Protein AF-A0AA97EHY2-F1 (afdb_monomer_lite)

Structure (mmCIF, N/CA/C/O backbone):
data_AF-A0AA97EHY2-F1
#
_entry.id   AF-A0AA97EHY2-F1
#
loop_
_atom_site.group_PDB
_atom_site.id
_atom_site.type_symbol
_atom_site.label_atom_id
_atom_site.label_alt_id
_atom_site.label_comp_id
_atom_site.label_asym_id
_atom_site.label_entity_id
_atom_site.label_seq_id
_atom_site.pdbx_PDB_ins_code
_atom_site.Cartn_x
_atom_site.Cartn_y
_atom_site.Cartn_z
_atom_site.occupancy
_atom_site.B_iso_or_equiv
_atom_site.auth_seq_id
_atom_site.auth_comp_id
_atom_site.auth_asym_id
_atom_site.auth_atom_id
_atom_site.pdbx_PDB_model_num
ATOM 1 N N . MET A 1 1 ? 15.302 13.147 22.446 1.00 35.50 1 MET A N 1
ATOM 2 C CA . MET A 1 1 ? 15.377 12.570 21.085 1.00 35.50 1 MET A CA 1
ATOM 3 C C . MET A 1 1 ? 14.065 12.876 20.386 1.00 35.50 1 MET A C 1
ATOM 5 O O . MET A 1 1 ? 13.046 12.654 21.030 1.00 35.50 1 MET A O 1
ATOM 9 N N . PRO A 1 2 ? 14.037 13.450 19.171 1.00 37.91 2 PRO A N 1
ATOM 10 C CA . PRO A 1 2 ? 12.770 13.765 18.530 1.00 37.91 2 PRO A CA 1
ATOM 11 C C . PRO A 1 2 ? 12.168 12.472 17.968 1.00 37.91 2 PRO A C 1
ATOM 13 O O . PRO A 1 2 ? 12.731 11.845 17.077 1.00 37.91 2 PRO A O 1
ATOM 16 N N . THR A 1 3 ? 11.039 12.054 18.530 1.00 43.16 3 THR A N 1
ATOM 17 C CA . THR A 1 3 ? 10.164 11.016 17.983 1.00 43.16 3 THR A CA 1
ATOM 18 C C . THR A 1 3 ? 9.511 11.575 16.722 1.00 43.16 3 THR A C 1
ATOM 20 O O . THR 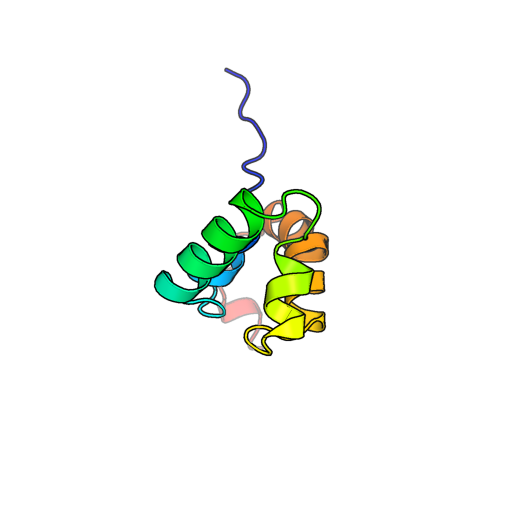A 1 3 ? 8.590 12.388 16.811 1.00 43.16 3 THR A O 1
ATOM 23 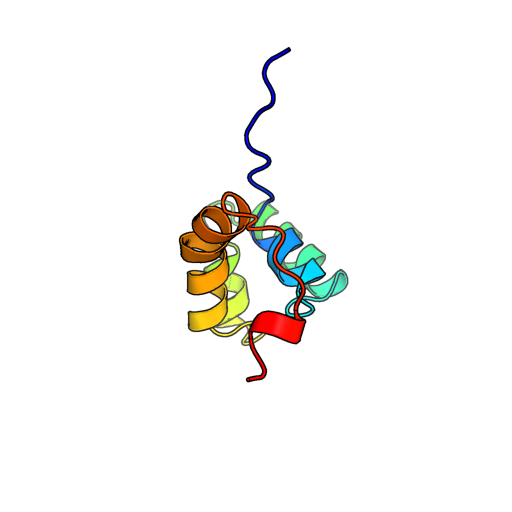N N . GLN A 1 4 ? 10.024 11.211 15.547 1.00 44.31 4 GLN A N 1
ATOM 24 C CA . GLN A 1 4 ? 9.342 11.501 14.287 1.00 44.31 4 GLN A CA 1
ATOM 25 C C . GLN A 1 4 ? 7.963 10.821 14.322 1.00 44.31 4 GLN A C 1
ATOM 27 O O . GLN A 1 4 ? 7.873 9.681 14.784 1.00 44.31 4 GLN A O 1
ATOM 32 N N . PRO A 1 5 ? 6.877 11.484 13.887 1.00 45.06 5 PRO A N 1
ATOM 33 C CA . PRO A 1 5 ? 5.612 10.794 13.694 1.00 45.06 5 PRO A CA 1
ATOM 34 C C . PRO A 1 5 ? 5.879 9.681 12.683 1.00 45.06 5 PRO A C 1
ATOM 36 O O . PRO A 1 5 ? 6.359 9.954 11.587 1.00 45.06 5 PRO A O 1
ATOM 39 N N . GLU A 1 6 ? 5.652 8.431 13.074 1.00 52.81 6 GLU A N 1
ATOM 40 C CA . GLU A 1 6 ? 5.895 7.248 12.247 1.00 52.81 6 GLU A CA 1
ATOM 41 C C . GLU A 1 6 ? 4.910 7.230 11.064 1.00 52.81 6 GLU A C 1
ATOM 43 O O . GLU A 1 6 ? 3.955 6.450 11.032 1.00 52.81 6 GLU A O 1
ATOM 48 N N . THR A 1 7 ? 5.096 8.124 10.091 1.00 61.44 7 THR A N 1
ATOM 49 C CA . THR A 1 7 ? 4.386 8.123 8.815 1.00 61.44 7 THR A CA 1
ATOM 50 C C . THR A 1 7 ? 4.877 6.916 8.038 1.00 61.44 7 THR A C 1
ATOM 52 O O . THR A 1 7 ? 5.833 6.986 7.265 1.00 61.44 7 THR A O 1
ATOM 55 N N . ARG A 1 8 ? 4.268 5.763 8.318 1.00 76.06 8 ARG A N 1
ATOM 56 C CA . ARG A 1 8 ? 4.555 4.529 7.595 1.00 76.06 8 ARG A CA 1
ATOM 57 C C . ARG A 1 8 ? 4.182 4.713 6.124 1.00 76.06 8 ARG A C 1
ATOM 59 O O . ARG A 1 8 ? 3.138 5.304 5.841 1.00 76.06 8 ARG A O 1
ATOM 66 N N . PRO A 1 9 ? 4.994 4.194 5.193 1.00 86.44 9 PRO A N 1
ATOM 67 C CA . PRO A 1 9 ? 4.687 4.275 3.774 1.00 86.44 9 PRO A CA 1
ATOM 68 C C . PRO A 1 9 ? 3.384 3.530 3.459 1.00 86.44 9 PRO A C 1
ATOM 70 O O . PRO A 1 9 ? 3.098 2.477 4.036 1.00 86.44 9 PRO A O 1
ATOM 73 N N . LEU A 1 10 ? 2.613 4.067 2.508 1.00 89.12 10 LEU A N 1
ATOM 74 C CA . LEU A 1 10 ? 1.294 3.556 2.120 1.00 89.12 10 LEU A CA 1
ATOM 75 C C . LEU A 1 10 ? 1.313 2.057 1.781 1.00 89.12 10 LEU A C 1
ATOM 77 O O . LEU A 1 10 ? 0.442 1.317 2.229 1.00 89.12 10 LEU A O 1
ATOM 81 N N . GLY A 1 11 ? 2.334 1.593 1.053 1.00 91.81 11 GLY A N 1
ATOM 82 C CA . GLY A 1 11 ? 2.467 0.182 0.682 1.00 91.81 11 GLY A CA 1
ATOM 83 C C . GLY A 1 11 ? 2.515 -0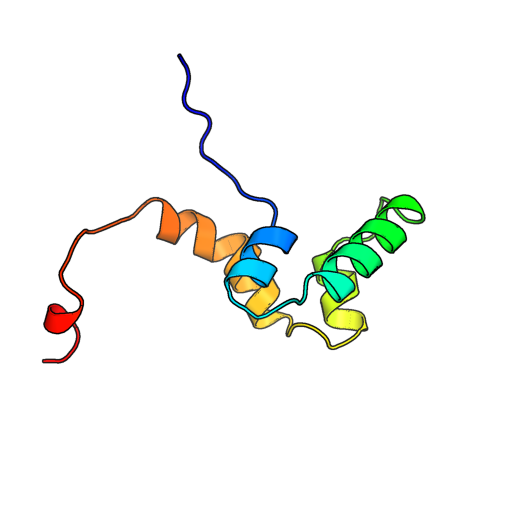.764 1.887 1.00 91.81 11 GLY A C 1
ATOM 84 O O . GLY A 1 11 ? 1.857 -1.802 1.885 1.00 91.81 11 GLY A O 1
ATOM 85 N N . GLU A 1 12 ? 3.213 -0.381 2.959 1.00 91.12 12 GLU A N 1
ATOM 86 C CA . GLU A 1 12 ? 3.311 -1.203 4.172 1.00 91.12 12 GLU A CA 1
ATOM 87 C C . GLU A 1 12 ? 2.021 -1.161 5.001 1.00 91.12 12 GLU A C 1
ATOM 89 O O . GLU A 1 12 ? 1.642 -2.163 5.612 1.00 91.12 12 GLU A O 1
ATOM 94 N N . LEU A 1 13 ? 1.311 -0.026 5.002 1.00 91.44 13 LEU A N 1
ATOM 95 C CA . LEU A 1 13 ? -0.013 0.080 5.622 1.00 91.44 13 LEU A CA 1
ATOM 96 C C . LEU A 1 13 ? -1.016 -0.856 4.941 1.00 91.44 13 LEU A C 1
ATOM 98 O O . LEU A 1 13 ? -1.668 -1.650 5.619 1.00 91.44 13 LEU A O 1
ATOM 102 N N . LEU A 1 14 ? -1.082 -0.815 3.609 1.00 93.06 14 LEU A N 1
ATOM 103 C CA . LEU A 1 14 ? -1.960 -1.680 2.821 1.00 93.06 14 LEU A CA 1
ATOM 104 C C . LEU A 1 14 ? -1.601 -3.161 3.000 1.00 93.06 14 LEU A C 1
ATOM 106 O O . LEU A 1 14 ? -2.496 -3.995 3.143 1.00 93.06 14 LEU A O 1
ATOM 110 N N . ARG A 1 15 ? -0.305 -3.490 3.080 1.00 94.75 15 ARG A N 1
ATOM 111 C CA . ARG A 1 15 ? 0.154 -4.860 3.334 1.00 94.75 15 ARG A CA 1
ATOM 112 C C . ARG A 1 15 ? -0.287 -5.377 4.700 1.00 94.75 15 ARG A C 1
ATOM 114 O O . ARG A 1 15 ? -0.822 -6.476 4.808 1.00 94.75 15 ARG A O 1
ATOM 121 N N . ARG A 1 16 ? -0.105 -4.577 5.755 1.00 90.44 16 ARG A N 1
ATOM 122 C CA . ARG A 1 16 ? -0.527 -4.936 7.122 1.00 90.44 16 ARG A CA 1
ATOM 123 C C . ARG A 1 16 ? -2.040 -5.040 7.269 1.00 90.44 16 ARG A C 1
ATOM 125 O O . ARG A 1 16 ? -2.504 -5.845 8.068 1.00 90.44 16 ARG A O 1
ATOM 132 N N . ALA A 1 17 ? -2.788 -4.257 6.497 1.00 91.06 17 ALA A N 1
ATOM 133 C CA . ALA A 1 17 ? -4.241 -4.352 6.420 1.00 91.06 17 ALA A CA 1
ATOM 134 C C . ALA A 1 17 ? -4.731 -5.572 5.612 1.00 91.06 17 ALA A C 1
ATOM 136 O O . ALA A 1 17 ? -5.934 -5.802 5.540 1.00 91.06 17 ALA A O 1
ATOM 137 N N . GLY A 1 18 ? -3.828 -6.342 4.989 1.00 93.69 18 GLY A N 1
ATOM 138 C CA . GLY A 1 18 ? -4.179 -7.490 4.150 1.00 93.69 18 GLY A CA 1
ATOM 139 C C . GLY A 1 18 ? -4.727 -7.115 2.770 1.00 93.69 18 GLY A C 1
ATOM 140 O O . GLY A 1 18 ? -5.217 -7.986 2.060 1.00 93.69 18 GLY A O 1
ATOM 141 N N . LEU A 1 19 ? -4.637 -5.840 2.378 1.00 94.56 19 LEU A N 1
ATOM 142 C CA . LEU A 1 19 ? -5.080 -5.349 1.068 1.00 94.56 19 LEU A CA 1
ATOM 143 C C . LEU A 1 19 ? -4.026 -5.551 -0.023 1.00 94.56 19 LEU A C 1
ATOM 145 O O . LEU A 1 19 ? -4.343 -5.488 -1.205 1.00 94.56 19 LEU A O 1
ATOM 149 N N . LEU A 1 20 ? -2.776 -5.781 0.370 1.00 94.69 20 LEU A N 1
ATOM 150 C CA . LEU A 1 20 ? -1.657 -5.988 -0.536 1.00 94.69 20 LEU A CA 1
ATOM 151 C C . LEU A 1 20 ? -0.801 -7.154 -0.036 1.00 94.69 20 LEU A C 1
ATOM 153 O O . LEU A 1 20 ? -0.458 -7.220 1.142 1.00 94.69 20 LEU A O 1
ATOM 157 N N . SER A 1 21 ? -0.428 -8.080 -0.913 1.00 95.69 21 SER A N 1
ATOM 158 C CA . SER A 1 21 ? 0.554 -9.116 -0.567 1.00 95.69 21 SER A CA 1
ATOM 159 C C . SER A 1 21 ? 1.988 -8.582 -0.657 1.00 95.69 21 SER A C 1
ATOM 161 O O . SER A 1 21 ? 2.254 -7.596 -1.345 1.00 95.69 21 SER A O 1
ATOM 163 N N . GLN A 1 22 ? 2.937 -9.258 -0.001 1.00 94.88 22 GLN A N 1
ATOM 164 C CA . GLN A 1 22 ? 4.361 -8.910 -0.107 1.00 94.88 22 GLN A CA 1
ATOM 165 C C . GLN A 1 22 ? 4.845 -8.938 -1.565 1.00 94.88 22 GLN A C 1
ATOM 167 O O . GLN A 1 22 ? 5.482 -7.992 -2.010 1.00 94.88 22 GLN A O 1
ATOM 172 N N . ALA A 1 23 ? 4.470 -9.973 -2.323 1.00 95.56 23 ALA A N 1
ATOM 173 C CA . ALA A 1 23 ? 4.863 -10.112 -3.723 1.00 95.56 23 ALA A CA 1
ATOM 174 C C . ALA A 1 23 ? 4.311 -8.973 -4.598 1.00 95.56 23 ALA A C 1
ATOM 176 O O . ALA A 1 23 ? 5.021 -8.437 -5.441 1.00 95.56 23 ALA A O 1
ATOM 177 N N . GLN A 1 24 ? 3.058 -8.558 -4.379 1.00 95.38 24 GLN A N 1
ATOM 178 C CA . GLN A 1 24 ? 2.493 -7.409 -5.093 1.00 95.38 24 GLN A CA 1
ATOM 179 C C . GLN A 1 24 ? 3.218 -6.111 -4.730 1.00 95.38 24 GLN A C 1
ATOM 181 O O . GLN A 1 24 ? 3.500 -5.314 -5.618 1.00 95.38 24 GLN A O 1
ATOM 186 N N . LEU A 1 25 ? 3.552 -5.909 -3.450 1.00 94.19 25 LEU A N 1
ATOM 187 C CA . LEU A 1 25 ? 4.322 -4.746 -3.012 1.00 94.19 25 LEU A CA 1
ATOM 188 C C . LEU A 1 25 ? 5.688 -4.685 -3.707 1.00 94.19 25 LEU A C 1
ATOM 190 O O . LEU A 1 25 ? 6.061 -3.626 -4.200 1.00 94.19 25 LEU A O 1
ATOM 194 N N . GLU A 1 26 ? 6.402 -5.806 -3.801 1.00 93.88 26 GLU A N 1
ATOM 195 C CA . GLU A 1 26 ? 7.688 -5.872 -4.505 1.00 93.88 26 GLU A CA 1
ATOM 196 C C . GLU A 1 26 ? 7.560 -5.513 -5.989 1.00 93.88 26 GLU A C 1
ATOM 198 O O . GLU A 1 26 ? 8.368 -4.734 -6.490 1.00 93.88 26 GLU A O 1
ATOM 203 N N . VAL A 1 27 ? 6.513 -5.992 -6.672 1.00 93.75 27 VAL A N 1
ATOM 204 C CA . VAL A 1 27 ? 6.260 -5.628 -8.076 1.00 93.75 27 VAL A CA 1
ATOM 205 C C . VAL A 1 27 ? 6.024 -4.126 -8.227 1.00 93.75 27 VAL A C 1
ATOM 207 O O . VAL A 1 27 ? 6.612 -3.506 -9.109 1.00 93.75 27 VAL A O 1
ATOM 210 N N . VAL A 1 28 ? 5.210 -3.513 -7.360 1.00 92.19 28 VAL A N 1
ATOM 211 C CA . VAL A 1 28 ? 4.965 -2.064 -7.445 1.00 92.19 28 VAL A CA 1
ATOM 212 C C . VAL A 1 28 ? 6.231 -1.259 -7.150 1.00 92.19 28 VAL A C 1
ATOM 214 O O . VAL A 1 28 ? 6.492 -0.260 -7.817 1.00 92.19 28 VAL A O 1
ATOM 217 N N . LEU A 1 29 ? 7.035 -1.687 -6.175 1.00 90.69 29 LEU A N 1
ATOM 218 C CA . LEU A 1 29 ? 8.306 -1.032 -5.865 1.00 90.69 29 LEU A CA 1
ATOM 219 C C . LEU A 1 29 ? 9.292 -1.137 -7.031 1.00 90.69 29 LEU A C 1
ATOM 221 O O . LEU A 1 29 ? 9.981 -0.164 -7.328 1.00 90.69 29 LEU A O 1
ATOM 225 N N . GLN A 1 30 ? 9.333 -2.280 -7.716 1.00 92.44 30 GLN A N 1
ATOM 226 C CA . GLN A 1 30 ? 10.125 -2.441 -8.928 1.00 92.44 30 GLN A CA 1
ATOM 227 C C . GLN A 1 30 ? 9.620 -1.509 -10.035 1.00 92.44 30 GLN A C 1
ATOM 229 O O . GLN A 1 30 ? 10.424 -0.782 -10.608 1.00 92.44 30 GLN A O 1
ATOM 234 N N . ASP A 1 31 ? 8.312 -1.452 -10.296 1.00 90.19 31 ASP A N 1
ATOM 235 C CA . ASP A 1 31 ? 7.729 -0.534 -11.286 1.00 90.19 31 ASP A CA 1
ATOM 236 C C . ASP A 1 31 ? 8.107 0.931 -11.001 1.00 90.19 31 ASP A C 1
ATOM 238 O O . ASP A 1 31 ? 8.494 1.657 -11.918 1.00 90.19 31 ASP A O 1
ATOM 242 N N . GLN A 1 32 ? 8.074 1.353 -9.731 1.00 88.31 32 GLN A N 1
ATOM 243 C CA . GLN A 1 32 ? 8.489 2.701 -9.323 1.00 88.31 32 GLN A CA 1
ATOM 244 C C . GLN A 1 32 ? 9.983 2.974 -9.533 1.00 88.31 32 GLN A C 1
ATOM 246 O O . GLN A 1 32 ? 10.355 4.118 -9.778 1.00 88.31 32 GLN A O 1
ATOM 251 N N . GLN A 1 33 ? 10.854 1.962 -9.458 1.00 88.88 33 GLN A N 1
ATOM 252 C CA . GLN A 1 33 ? 12.277 2.147 -9.776 1.00 88.88 33 GLN A CA 1
ATOM 253 C C . GLN A 1 33 ? 12.487 2.506 -11.250 1.00 88.88 33 GLN A C 1
ATOM 255 O O . GLN A 1 33 ? 13.369 3.303 -11.565 1.00 88.88 33 GLN A O 1
ATOM 260 N N . TRP A 1 34 ? 11.676 1.940 -12.147 1.00 89.38 34 TRP A N 1
ATOM 261 C CA . TRP A 1 34 ? 11.730 2.238 -13.581 1.00 89.38 34 TRP A CA 1
ATOM 262 C C . TRP A 1 34 ? 10.959 3.510 -13.949 1.00 89.38 34 TRP A C 1
ATOM 264 O O . TRP A 1 34 ? 11.295 4.163 -14.935 1.00 89.38 34 TRP A O 1
ATOM 274 N N . GLN A 1 35 ? 9.930 3.856 -13.173 1.00 88.94 35 GLN A N 1
ATOM 275 C CA . GLN A 1 35 ? 9.045 4.999 -13.398 1.00 88.94 35 GLN A CA 1
ATOM 276 C C . GLN A 1 35 ? 8.806 5.754 -12.077 1.00 88.94 35 GLN A C 1
ATOM 278 O O . GLN A 1 35 ? 7.764 5.572 -11.444 1.00 88.94 35 GLN A O 1
ATOM 283 N N . PRO A 1 36 ? 9.749 6.609 -11.642 1.00 84.06 36 PRO A N 1
ATOM 284 C CA . PRO A 1 36 ? 9.686 7.270 -10.333 1.00 84.06 36 PRO A CA 1
ATOM 285 C C . PRO A 1 36 ? 8.514 8.249 -10.190 1.00 84.06 36 PRO A C 1
ATOM 287 O O . PRO A 1 36 ? 8.054 8.495 -9.076 1.00 84.06 36 PRO A O 1
ATOM 290 N N . ASP A 1 37 ? 8.001 8.779 -11.302 1.00 88.06 37 ASP A N 1
ATOM 291 C CA . ASP A 1 37 ? 6.819 9.647 -11.322 1.00 88.06 37 ASP A CA 1
ATOM 292 C C . ASP A 1 37 ? 5.506 8.882 -11.085 1.00 88.06 37 ASP A C 1
ATOM 294 O O . ASP A 1 37 ? 4.478 9.484 -10.762 1.00 88.06 37 ASP A O 1
ATOM 298 N N . LEU A 1 38 ? 5.522 7.553 -11.229 1.00 86.56 38 LEU A N 1
ATOM 299 C CA . LEU A 1 38 ? 4.335 6.724 -11.095 1.00 86.56 38 LEU A CA 1
ATOM 300 C C . LEU A 1 38 ? 4.037 6.474 -9.613 1.00 86.56 38 LEU A C 1
ATOM 302 O O . LEU A 1 38 ? 4.844 5.909 -8.865 1.00 86.56 38 LEU A O 1
ATOM 306 N N . ARG A 1 39 ? 2.860 6.902 -9.151 1.00 89.31 39 ARG A N 1
ATOM 307 C CA . ARG A 1 39 ? 2.486 6.745 -7.743 1.00 89.31 39 ARG A CA 1
ATOM 308 C C . ARG A 1 39 ? 2.050 5.310 -7.481 1.00 89.31 39 ARG A C 1
ATOM 310 O O . ARG A 1 39 ? 1.286 4.732 -8.246 1.00 89.31 39 ARG A O 1
ATOM 317 N N . LEU A 1 40 ? 2.461 4.767 -6.335 1.00 91.06 40 LEU A N 1
ATOM 318 C CA . LEU A 1 40 ? 2.065 3.431 -5.878 1.00 91.06 40 LEU A CA 1
ATOM 319 C C . LEU A 1 40 ? 0.541 3.228 -5.921 1.00 91.06 40 LEU A C 1
ATOM 321 O O . LEU A 1 40 ? 0.087 2.187 -6.377 1.00 91.06 40 LEU A O 1
ATOM 325 N N . GLY A 1 41 ? -0.242 4.228 -5.500 1.00 91.38 41 GLY A N 1
ATOM 326 C CA . GLY A 1 41 ? -1.707 4.174 -5.564 1.00 91.38 41 GLY A CA 1
ATOM 327 C C . GLY A 1 41 ? -2.238 3.980 -6.987 1.00 91.38 41 GLY A C 1
ATOM 328 O O . GLY A 1 41 ? -3.042 3.083 -7.217 1.00 91.38 41 GLY A O 1
ATOM 329 N N . ASP A 1 42 ? -1.714 4.737 -7.949 1.00 91.38 42 ASP A N 1
ATOM 330 C CA . ASP A 1 42 ? -2.137 4.647 -9.349 1.00 91.38 42 ASP A CA 1
ATOM 331 C C . ASP A 1 42 ? -1.818 3.257 -9.925 1.00 91.38 42 ASP A C 1
ATOM 333 O O . ASP A 1 42 ? -2.646 2.655 -10.602 1.00 91.38 42 ASP A O 1
ATOM 337 N N . ILE A 1 43 ? -0.652 2.686 -9.594 1.00 92.44 43 ILE A N 1
ATOM 338 C CA . ILE A 1 43 ? -0.258 1.330 -10.024 1.00 92.44 43 ILE A CA 1
ATOM 339 C C . ILE A 1 43 ? -1.221 0.278 -9.463 1.00 92.44 43 ILE A C 1
ATOM 341 O O . ILE A 1 43 ? -1.638 -0.637 -10.176 1.00 92.44 43 ILE A O 1
ATOM 345 N N . LEU A 1 44 ? -1.579 0.400 -8.183 1.00 94.50 44 LEU A N 1
ATOM 346 C CA . LEU A 1 44 ? -2.494 -0.525 -7.519 1.00 94.50 44 LEU A CA 1
ATOM 347 C C . LEU A 1 44 ? -3.915 -0.449 -8.084 1.00 94.50 44 LEU A C 1
ATOM 349 O O . LEU A 1 44 ? -4.545 -1.497 -8.257 1.00 94.50 44 LEU A O 1
ATOM 353 N N . GLU A 1 45 ? -4.395 0.760 -8.383 1.00 94.38 45 GLU A N 1
ATOM 354 C CA . GLU A 1 45 ? -5.699 0.995 -9.005 1.00 94.38 45 GLU A CA 1
ATOM 355 C C . GLU A 1 45 ? -5.727 0.442 -10.436 1.00 94.38 45 GLU A C 1
ATOM 357 O O . GLU A 1 45 ? -6.600 -0.363 -10.763 1.00 94.38 45 GLU A O 1
ATOM 362 N N . LEU A 1 46 ? -4.736 0.796 -11.264 1.00 92.19 46 LEU A N 1
ATOM 363 C CA . LEU A 1 46 ? -4.630 0.355 -12.661 1.00 92.19 46 LEU A CA 1
ATOM 364 C C . LEU A 1 46 ? -4.577 -1.170 -12.791 1.00 92.19 46 LEU A C 1
ATOM 366 O O . LEU A 1 46 ? -5.146 -1.739 -13.721 1.00 92.19 46 LEU A O 1
ATOM 370 N N . ARG A 1 47 ? -3.901 -1.847 -11.858 1.00 92.69 47 ARG A N 1
ATOM 371 C CA . ARG A 1 47 ? -3.806 -3.314 -11.824 1.00 92.69 47 ARG A CA 1
ATOM 372 C C . ARG A 1 47 ? -5.032 -3.984 -11.189 1.00 92.69 47 ARG A C 1
ATOM 374 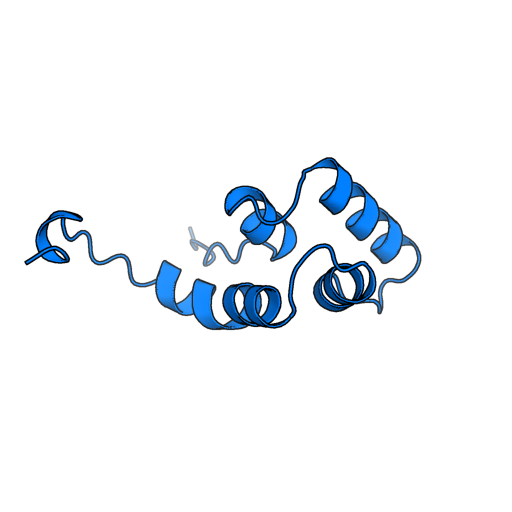O O . ARG A 1 47 ? -5.121 -5.211 -11.209 1.00 92.69 47 ARG A O 1
ATOM 381 N N . GLY A 1 48 ? -5.955 -3.214 -10.609 1.00 94.62 48 GLY A N 1
ATOM 382 C CA . GLY A 1 48 ? -7.138 -3.721 -9.912 1.00 94.62 48 GLY A CA 1
ATOM 383 C C . GLY A 1 48 ? -6.825 -4.474 -8.616 1.00 94.62 48 GLY A C 1
ATOM 384 O O . GLY A 1 48 ? -7.652 -5.252 -8.145 1.00 94.62 48 GLY A O 1
ATOM 385 N N . TRP A 1 49 ? -5.631 -4.285 -8.045 1.00 95.81 49 TRP A N 1
ATOM 386 C CA . TRP A 1 49 ? -5.204 -4.982 -6.826 1.00 95.81 49 TRP A CA 1
ATOM 387 C C . TRP A 1 49 ? -5.817 -4.373 -5.573 1.00 95.81 49 TRP A C 1
ATOM 389 O O . TRP A 1 49 ? -6.186 -5.098 -4.653 1.00 95.81 49 TRP A O 1
ATOM 399 N N . VAL A 1 50 ? -5.955 -3.047 -5.550 1.00 95.38 50 VAL A N 1
ATOM 400 C CA . VAL A 1 50 ? -6.599 -2.317 -4.459 1.00 95.38 50 VAL A CA 1
ATOM 401 C C . VAL A 1 50 ? -7.548 -1.293 -5.064 1.00 95.38 50 VAL A C 1
ATOM 403 O O . VAL A 1 50 ? -7.209 -0.610 -6.026 1.00 95.38 50 VAL A O 1
ATOM 406 N N . LYS A 1 51 ? -8.754 -1.185 -4.505 1.00 95.25 51 LYS A N 1
ATOM 407 C CA . LYS A 1 51 ? -9.726 -0.175 -4.930 1.00 95.25 51 LYS A CA 1
ATOM 408 C C . LYS A 1 51 ? -9.245 1.224 -4.556 1.00 95.25 51 LYS A C 1
ATOM 410 O O . LYS A 1 51 ? -8.730 1.415 -3.453 1.00 95.25 51 LYS A O 1
ATOM 415 N N . ARG A 1 52 ? -9.519 2.200 -5.422 1.00 93.69 52 ARG A N 1
ATOM 416 C CA . ARG A 1 52 ? -9.217 3.618 -5.200 1.00 93.69 52 ARG A CA 1
ATOM 417 C C . ARG A 1 52 ? -9.678 4.128 -3.837 1.00 93.69 52 ARG A C 1
ATOM 419 O O . ARG A 1 52 ? -8.870 4.699 -3.116 1.00 93.69 52 ARG A O 1
ATOM 426 N N . ASP A 1 53 ? -10.913 3.823 -3.441 1.00 95.00 53 ASP A N 1
ATOM 427 C CA . ASP A 1 53 ? -11.468 4.285 -2.160 1.00 95.00 53 ASP A CA 1
ATOM 428 C C . ASP A 1 53 ? -10.618 3.832 -0.959 1.00 95.00 53 ASP A C 1
ATOM 430 O O . ASP A 1 53 ? -10.422 4.572 0.004 1.00 95.00 53 ASP A O 1
ATOM 434 N N . ALA A 1 54 ? -10.071 2.612 -1.015 1.00 93.56 54 ALA A N 1
ATOM 435 C CA . ALA A 1 54 ? -9.194 2.104 0.034 1.00 93.56 54 ALA A CA 1
ATOM 436 C C . ALA A 1 54 ? -7.828 2.804 -0.001 1.00 93.56 54 ALA A C 1
ATOM 438 O O . ALA A 1 54 ? -7.298 3.169 1.045 1.00 93.56 54 ALA A O 1
ATOM 439 N N . ILE A 1 55 ? -7.270 3.032 -1.191 1.00 93.75 55 ILE A N 1
ATOM 440 C CA . ILE A 1 55 ? -6.012 3.769 -1.366 1.00 93.75 55 ILE A CA 1
ATOM 441 C C . ILE A 1 55 ? -6.144 5.180 -0.777 1.00 93.75 55 ILE A C 1
ATOM 443 O O . ILE A 1 55 ? -5.314 5.575 0.041 1.00 93.75 55 ILE A O 1
ATOM 447 N N . GLU A 1 56 ? -7.210 5.902 -1.128 1.00 93.44 56 GLU A N 1
ATOM 448 C CA . GLU A 1 56 ? -7.509 7.246 -0.620 1.00 93.44 56 GLU A CA 1
ATOM 449 C C . GLU A 1 56 ? -7.725 7.234 0.904 1.00 93.44 56 GLU A C 1
ATOM 451 O O . GLU A 1 56 ? -7.128 8.039 1.624 1.00 93.44 56 GLU A O 1
ATOM 456 N N . PHE A 1 57 ? -8.479 6.264 1.438 1.00 92.69 57 PHE A N 1
ATOM 457 C CA . PHE A 1 57 ? -8.672 6.110 2.884 1.00 92.69 57 PHE A CA 1
ATOM 458 C C . PHE A 1 57 ? -7.345 5.937 3.642 1.00 92.69 57 PHE A C 1
ATOM 460 O O . PHE A 1 57 ? -7.096 6.636 4.631 1.00 92.69 57 PHE A O 1
ATOM 467 N N . PHE A 1 58 ? -6.478 5.026 3.190 1.00 91.69 58 PHE A N 1
ATOM 468 C CA . PHE A 1 58 ? -5.202 4.754 3.858 1.00 91.69 58 PHE A CA 1
ATOM 469 C C . PHE A 1 58 ? -4.178 5.880 3.671 1.00 91.69 58 PHE A C 1
ATOM 471 O O . PHE A 1 58 ? -3.349 6.087 4.558 1.00 91.69 58 PHE A O 1
ATOM 478 N N . ALA A 1 59 ? -4.240 6.620 2.563 1.00 89.62 59 ALA A N 1
ATOM 479 C CA . ALA A 1 59 ? -3.361 7.757 2.312 1.00 89.62 59 ALA A CA 1
ATOM 480 C C . ALA A 1 59 ? -3.750 8.994 3.138 1.00 89.62 59 ALA A C 1
ATOM 482 O O . ALA A 1 59 ? -2.875 9.670 3.679 1.00 89.62 59 ALA A O 1
ATOM 483 N N . GLU A 1 60 ? -5.046 9.292 3.266 1.00 89.81 60 GLU A N 1
ATOM 484 C CA . GLU A 1 60 ? -5.499 10.587 3.788 1.00 89.81 60 GLU A CA 1
ATOM 485 C C . GLU A 1 60 ? -6.176 10.532 5.159 1.00 89.81 60 GLU A C 1
ATOM 487 O O . GLU A 1 60 ? -6.068 11.479 5.946 1.00 89.81 60 GLU A O 1
ATOM 492 N N . GLN A 1 61 ? -6.927 9.467 5.445 1.00 89.50 61 GLN A N 1
ATOM 493 C CA . GLN A 1 61 ? -7.764 9.374 6.647 1.00 89.50 61 GLN A CA 1
ATOM 494 C C . GLN A 1 61 ? -7.055 8.591 7.751 1.00 89.50 61 GLN A C 1
ATOM 496 O O . GLN A 1 61 ? -7.006 9.037 8.899 1.00 89.50 61 GLN A O 1
ATOM 501 N N . TRP A 1 62 ? -6.440 7.459 7.401 1.00 87.69 62 TRP A N 1
ATOM 502 C CA . TRP A 1 62 ? -5.765 6.583 8.358 1.00 87.69 62 TRP A CA 1
ATOM 503 C C . TRP A 1 62 ? -4.698 7.280 9.221 1.00 87.69 62 TRP A C 1
ATOM 505 O O . TRP A 1 62 ? -4.721 7.074 10.436 1.00 87.69 62 TRP A O 1
ATOM 515 N N . PRO A 1 63 ? -3.814 8.154 8.688 1.00 83.12 63 PRO A N 1
ATOM 516 C CA . PRO A 1 63 ? -2.818 8.840 9.515 1.00 83.12 63 PRO A CA 1
ATOM 517 C C . PRO A 1 63 ? -3.442 9.697 10.624 1.00 83.12 63 PRO A C 1
ATOM 519 O O . PRO A 1 63 ? -2.914 9.741 11.731 1.00 83.12 63 PRO A O 1
ATOM 522 N N . LYS A 1 64 ? -4.596 10.323 10.349 1.00 84.00 64 LYS A N 1
ATOM 523 C CA . LYS A 1 64 ? -5.338 11.166 11.304 1.00 84.00 64 LYS A CA 1
ATOM 524 C C . LYS A 1 64 ? -5.975 10.327 12.415 1.00 84.00 64 LYS A C 1
ATOM 526 O O . LYS A 1 64 ? -6.015 10.748 13.571 1.00 84.00 64 LYS A O 1
ATOM 531 N N . LEU A 1 65 ? -6.460 9.133 12.065 1.00 81.12 65 LEU A N 1
ATOM 532 C CA . LEU A 1 65 ? -7.073 8.187 13.000 1.00 81.12 65 LEU A CA 1
ATOM 533 C C . LEU A 1 65 ? -6.023 7.484 13.870 1.00 81.12 65 LEU A C 1
ATOM 535 O O . LEU A 1 65 ? -6.222 7.335 15.073 1.00 81.12 65 LEU A O 1
ATOM 539 N N . ALA A 1 66 ? -4.882 7.106 13.289 1.00 75.12 66 ALA A N 1
ATOM 540 C CA . ALA A 1 66 ? -3.810 6.396 13.984 1.00 75.12 66 ALA A CA 1
ATOM 541 C C . ALA A 1 66 ? -3.160 7.230 15.104 1.00 75.12 66 ALA A C 1
ATOM 543 O O . ALA A 1 66 ? -2.722 6.677 16.112 1.00 75.12 66 ALA A O 1
ATOM 544 N N . THR A 1 67 ? -3.137 8.559 14.971 1.00 67.12 67 THR A N 1
ATOM 545 C CA . THR A 1 67 ? -2.686 9.476 16.032 1.00 67.12 67 THR A CA 1
ATOM 546 C C . THR A 1 67 ? -3.683 9.628 17.185 1.00 67.12 67 THR A C 1
ATOM 548 O O . THR A 1 67 ? -3.324 10.139 18.242 1.00 67.12 67 THR A O 1
ATOM 551 N N . GLY A 1 68 ? -4.927 9.173 17.013 1.00 63.66 68 GLY A N 1
ATOM 552 C CA . GLY A 1 68 ? -6.004 9.272 17.993 1.00 63.66 68 GLY A CA 1
ATOM 553 C C . GLY A 1 68 ? -6.325 7.937 18.658 1.00 63.66 68 GLY A C 1
ATOM 554 O O . GLY A 1 68 ? -7.478 7.515 18.633 1.00 63.66 68 GLY A O 1
ATOM 555 N N . SER A 1 69 ? -5.341 7.252 19.252 1.00 57.59 69 SER A N 1
ATOM 556 C CA . SER A 1 69 ? -5.618 6.033 20.025 1.00 57.59 69 SER A CA 1
ATOM 557 C C . SER A 1 69 ? -6.371 6.379 21.317 1.00 57.59 69 SER A C 1
ATOM 559 O O . SER A 1 69 ? -5.780 6.635 22.367 1.00 57.59 69 SER A O 1
ATOM 561 N N . ARG A 1 70 ? -7.707 6.417 21.249 1.00 57.88 70 ARG A N 1
ATOM 562 C CA . ARG A 1 70 ? -8.552 6.263 22.435 1.00 57.88 70 ARG A CA 1
ATOM 563 C C . ARG A 1 70 ? -8.542 4.784 22.791 1.00 57.88 70 ARG A C 1
ATOM 565 O O . ARG A 1 70 ? -9.118 3.966 22.084 1.00 57.88 70 ARG A O 1
ATOM 572 N N . ASN A 1 71 ? -7.867 4.471 23.892 1.00 59.06 71 ASN A N 1
ATOM 573 C CA . ASN A 1 71 ? -7.654 3.135 24.448 1.00 59.06 71 A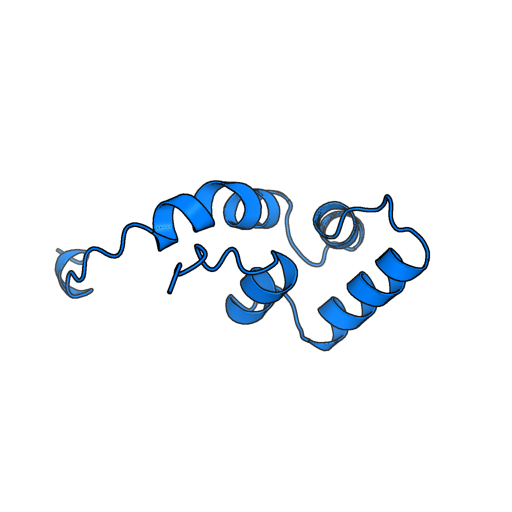SN A CA 1
ATOM 574 C C . ASN A 1 71 ? -8.947 2.533 25.052 1.00 59.06 71 ASN A C 1
ATOM 576 O O . ASN A 1 71 ? -8.944 2.002 26.161 1.00 59.06 71 ASN A O 1
ATOM 580 N N . SER A 1 72 ? -10.081 2.693 24.368 1.00 59.34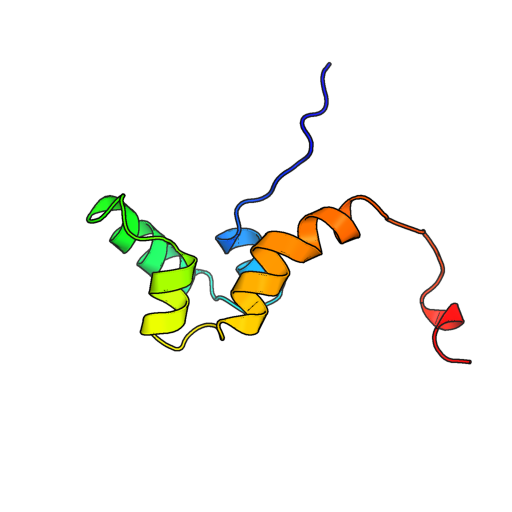 72 SER A N 1
ATOM 581 C CA . SER A 1 72 ? -11.378 2.199 24.818 1.00 59.34 72 SER A CA 1
ATOM 582 C C . SER A 1 72 ? -11.505 0.714 24.471 1.00 59.34 72 SER A C 1
ATOM 584 O O . SER A 1 72 ? -11.264 0.342 23.320 1.00 59.34 72 SER A O 1
ATOM 586 N N . PRO A 1 73 ? -11.905 -0.142 25.428 1.00 75.69 73 PRO A N 1
ATOM 587 C CA . PRO A 1 73 ? -12.176 -1.545 25.153 1.00 75.69 73 PRO A CA 1
ATOM 588 C C . PRO A 1 73 ? -13.188 -1.676 24.014 1.00 75.69 73 PRO A C 1
ATOM 590 O O . PRO A 1 73 ? -14.212 -0.995 24.016 1.00 75.69 73 PRO A O 1
ATOM 593 N N . ILE A 1 74 ? -12.930 -2.590 23.077 1.00 68.19 74 ILE A N 1
ATOM 594 C CA . ILE A 1 74 ? -13.787 -2.850 21.908 1.00 68.19 74 ILE A CA 1
ATOM 595 C C . ILE A 1 74 ? -15.257 -3.115 22.298 1.00 68.19 74 ILE A C 1
ATOM 597 O O . ILE A 1 74 ? -16.163 -2.768 21.546 1.00 68.19 74 ILE A O 1
ATOM 601 N N . GLY A 1 75 ? -15.509 -3.642 23.501 1.00 76.38 75 GLY A N 1
ATOM 602 C CA . GLY A 1 75 ? -16.858 -3.889 24.022 1.00 76.38 75 GLY A CA 1
ATOM 603 C C . GLY A 1 75 ? -17.750 -2.648 24.166 1.00 76.38 75 GLY A C 1
ATOM 604 O O . GLY A 1 75 ? -18.965 -2.795 24.176 1.00 76.38 75 GLY A O 1
ATOM 605 N N . TYR A 1 76 ? -17.187 -1.436 24.216 1.00 69.69 76 TYR A N 1
ATOM 606 C CA . TYR A 1 76 ? -17.976 -0.196 24.299 1.00 69.69 76 TYR A CA 1
ATOM 607 C C . TYR A 1 76 ? -18.742 0.143 23.014 1.00 69.69 76 TYR A C 1
ATOM 609 O O . TYR A 1 76 ? -19.670 0.943 23.056 1.00 69.69 76 TYR A O 1
ATOM 617 N N . TYR A 1 77 ? -18.362 -0.441 21.878 1.00 72.69 77 TYR A N 1
ATOM 618 C CA . TYR A 1 77 ? -18.939 -0.113 20.570 1.00 72.69 77 TYR A CA 1
ATOM 619 C C . TYR A 1 77 ? -20.032 -1.093 20.116 1.00 72.69 77 TYR A C 1
ATOM 621 O O . TYR A 1 77 ? -20.560 -0.941 19.019 1.00 72.69 77 TYR A O 1
ATOM 629 N N . PHE A 1 78 ? -20.364 -2.093 20.937 1.00 75.81 78 PHE A N 1
ATOM 630 C CA . PHE A 1 78 ? -21.342 -3.143 20.621 1.00 75.81 78 PHE A CA 1
ATOM 631 C C . PHE A 1 78 ? -22.617 -3.077 21.484 1.00 75.81 78 PHE A C 1
ATOM 633 O O . PHE A 1 78 ? -23.289 -4.097 21.634 1.00 75.81 78 PHE A O 1
ATOM 640 N N . GLN A 1 79 ? -22.934 -1.918 22.075 1.00 64.00 79 GLN A N 1
ATOM 641 C CA . GLN A 1 79 ? -24.186 -1.706 22.823 1.00 64.00 79 GLN A CA 1
ATOM 642 C C . GLN A 1 79 ? -25.345 -1.271 21.930 1.00 64.00 79 GLN A C 1
ATOM 644 O O . GLN A 1 79 ? -25.105 -0.477 20.993 1.00 64.00 79 GLN A O 1
#

Secondary structure (DSSP, 8-state):
---------HHHHHHHTTSS-HHHHHHHHHHHHH-TTS-HHHHHHHTTSS-HHHHHIIIIIHHHHHT------GGGG--

Foldseek 3Di:
DDDDLCPDDLLVVCCVVVLDPPVRSVVLVVVCVVPVVDDSLNVCCVVVSHPNVVSCCSVPPVSVVVVDPPVDPPVVVVD

pLDDT: mean 82.95, std 15.55, range [35.5, 95.81]

Sequence (79 aa):
MPTQPETRPLGELLRRAGLLSQAQLEVVLQDQQWQPDLRLGDILELRGWVKRDAIEFFAEQWPKLATGSRNSPIGYYFQ

Radius of gyration: 15.3 Å; chains: 1; bounding box: 40×24×39 Å